Protein AF-A0A135WKJ6-F1 (afdb_monomer_lite)

Structure (mmCIF, N/CA/C/O backbone):
data_AF-A0A135WKJ6-F1
#
_entry.id   AF-A0A135WKJ6-F1
#
loop_
_atom_site.group_PDB
_atom_site.id
_atom_site.type_symbol
_atom_site.label_atom_id
_atom_site.label_alt_id
_atom_site.label_comp_id
_atom_site.label_asym_id
_atom_site.label_entity_id
_atom_site.label_seq_id
_atom_site.pdbx_PDB_ins_code
_atom_site.Cartn_x
_atom_site.Cartn_y
_atom_site.Cartn_z
_atom_site.occupancy
_atom_site.B_iso_or_equiv
_atom_site.auth_seq_id
_atom_site.auth_comp_id
_atom_site.auth_asym_id
_atom_site.auth_atom_id
_atom_site.pdbx_PDB_model_num
ATOM 1 N N . MET A 1 1 ? -29.652 37.067 2.549 1.00 53.75 1 MET A N 1
ATOM 2 C CA . MET A 1 1 ? -29.930 35.642 2.245 1.00 53.75 1 MET A CA 1
ATOM 3 C C . MET A 1 1 ? -28.727 34.892 1.662 1.00 53.75 1 MET A C 1
ATOM 5 O O . MET A 1 1 ? -28.549 33.735 2.009 1.00 53.75 1 MET A O 1
ATOM 9 N N . THR A 1 2 ? -27.855 35.510 0.855 1.00 59.31 2 THR A N 1
ATOM 10 C CA . THR A 1 2 ? -26.678 34.843 0.245 1.00 59.31 2 THR A CA 1
ATOM 11 C C . THR A 1 2 ? -25.569 34.455 1.235 1.00 59.31 2 THR A C 1
ATOM 13 O O . THR A 1 2 ? -24.938 33.414 1.072 1.00 59.31 2 THR A O 1
ATOM 16 N N . TRP A 1 3 ? -25.370 35.234 2.303 1.00 53.41 3 TRP A N 1
ATOM 17 C CA . TRP A 1 3 ? -24.368 34.951 3.346 1.00 53.41 3 TRP A CA 1
ATOM 18 C C . TRP A 1 3 ? -24.634 33.656 4.127 1.00 53.41 3 TRP A C 1
ATOM 20 O O . TRP A 1 3 ? -23.703 32.908 4.406 1.00 53.41 3 TRP A O 1
ATOM 30 N N . LEU A 1 4 ? -25.901 33.362 4.435 1.00 67.25 4 LEU A N 1
ATOM 31 C CA . LEU A 1 4 ? -26.304 32.141 5.145 1.00 67.25 4 LEU A CA 1
ATOM 32 C C . LEU A 1 4 ? -26.036 30.886 4.311 1.00 67.25 4 LEU A C 1
ATOM 34 O O . LEU A 1 4 ? -25.547 29.895 4.842 1.00 67.25 4 LEU A O 1
ATOM 38 N N . VAL A 1 5 ? -26.294 30.953 3.001 1.00 73.25 5 VAL A N 1
ATOM 39 C CA . VAL A 1 5 ? -26.007 29.857 2.065 1.00 73.25 5 VAL A CA 1
ATOM 40 C C . VAL A 1 5 ? -24.497 29.654 1.927 1.00 73.25 5 VAL A C 1
ATOM 42 O O . VAL A 1 5 ? -24.026 28.524 2.013 1.00 73.25 5 VAL A O 1
ATOM 45 N N . GLY A 1 6 ? -23.722 30.737 1.808 1.00 73.62 6 GLY A N 1
ATOM 46 C CA . GLY A 1 6 ? -22.257 30.666 1.797 1.00 73.62 6 GLY A CA 1
ATOM 47 C C . GLY A 1 6 ? -21.677 30.064 3.082 1.00 73.62 6 GLY A C 1
ATOM 48 O O . GLY A 1 6 ? -20.785 29.219 3.020 1.00 73.62 6 GLY A O 1
ATOM 49 N N . TRP A 1 7 ? -22.222 30.433 4.245 1.00 71.69 7 TRP A N 1
ATOM 50 C CA . TRP A 1 7 ? -21.825 29.886 5.545 1.00 71.69 7 TRP A CA 1
ATOM 51 C C . TRP A 1 7 ? -22.195 28.402 5.704 1.00 71.69 7 TRP A C 1
ATOM 53 O O . TRP A 1 7 ? -21.360 27.611 6.137 1.00 71.69 7 TRP A O 1
ATOM 63 N N . LEU A 1 8 ? -23.399 27.997 5.284 1.00 72.75 8 LEU A N 1
ATOM 64 C CA . LEU A 1 8 ? -23.830 26.592 5.265 1.00 72.75 8 LEU A CA 1
ATOM 65 C C . LEU A 1 8 ? -22.949 25.732 4.350 1.00 72.75 8 LEU A C 1
ATOM 67 O O . LEU A 1 8 ? -22.531 24.647 4.749 1.00 72.75 8 LEU A O 1
ATOM 71 N N . LEU A 1 9 ? -22.603 26.233 3.162 1.00 65.12 9 LEU A N 1
ATOM 72 C CA . LEU A 1 9 ? -21.712 25.540 2.227 1.00 65.12 9 LEU A CA 1
ATOM 73 C C . LEU A 1 9 ? -20.280 25.422 2.769 1.00 65.12 9 LEU A C 1
ATOM 75 O O . LEU A 1 9 ? -19.653 24.371 2.626 1.00 65.12 9 LEU A O 1
ATOM 79 N N . MET A 1 10 ? -19.763 26.463 3.430 1.00 60.78 10 MET A N 1
ATOM 80 C CA . MET A 1 10 ? -18.456 26.405 4.095 1.00 60.78 10 MET A CA 1
ATOM 81 C C . MET A 1 10 ? -18.452 25.428 5.273 1.00 60.78 10 MET A C 1
ATOM 83 O O . MET A 1 10 ? -17.500 24.664 5.417 1.00 60.78 10 MET A O 1
ATOM 87 N N . ARG A 1 11 ? -19.519 25.394 6.078 1.00 60.16 11 ARG A N 1
ATOM 88 C CA . ARG A 1 11 ? -19.661 24.461 7.202 1.00 60.16 11 ARG A CA 1
ATOM 89 C C . ARG A 1 11 ? -19.730 23.005 6.735 1.00 60.16 11 ARG A C 1
ATOM 91 O O . ARG A 1 11 ? -18.998 22.179 7.266 1.00 60.16 11 ARG A O 1
ATOM 98 N N . GLN A 1 12 ? -20.515 22.707 5.698 1.00 54.41 12 GLN A N 1
ATOM 99 C CA . GLN A 1 12 ? -20.578 21.361 5.113 1.00 54.41 12 GLN A CA 1
ATOM 100 C C . GLN A 1 12 ? -19.244 20.922 4.491 1.00 54.41 12 GLN A C 1
ATOM 102 O O . GLN A 1 12 ? -18.889 19.745 4.554 1.00 54.41 12 GLN A O 1
ATOM 107 N N . ARG A 1 13 ? -18.479 21.854 3.901 1.00 50.91 13 ARG A N 1
ATOM 108 C CA . ARG A 1 13 ? -17.107 21.570 3.448 1.00 50.91 13 ARG A CA 1
ATOM 109 C C . ARG A 1 13 ? -16.180 21.273 4.624 1.00 50.91 13 ARG A C 1
ATOM 111 O O . ARG A 1 13 ? -15.438 20.304 4.549 1.00 50.91 13 ARG A O 1
ATOM 118 N N . LYS A 1 14 ? -16.258 22.049 5.709 1.00 47.62 14 LYS A N 1
ATOM 119 C CA . LYS A 1 14 ? -15.451 21.836 6.919 1.00 47.62 14 LYS A CA 1
ATOM 120 C C . LYS A 1 14 ? -15.739 20.482 7.573 1.00 47.62 14 LYS A C 1
ATOM 122 O O . LYS A 1 14 ? -14.805 19.754 7.862 1.00 47.62 14 LYS A O 1
ATOM 127 N N . GLU A 1 15 ? -17.009 20.093 7.689 1.00 49.16 15 GLU A N 1
ATOM 128 C CA . GLU A 1 15 ? -17.424 18.794 8.250 1.00 49.16 15 GLU A CA 1
ATOM 129 C C . GLU A 1 15 ? -16.974 17.586 7.406 1.00 49.16 15 GLU A C 1
ATOM 131 O O . GLU A 1 15 ? -16.797 16.498 7.948 1.00 49.16 15 GLU A O 1
ATOM 136 N N . LYS A 1 16 ? -16.760 17.746 6.090 1.00 48.94 16 LYS A N 1
ATOM 137 C CA . LYS A 1 16 ? -16.143 16.702 5.248 1.00 48.94 16 LYS A CA 1
ATOM 138 C C . LYS A 1 16 ? -14.622 16.636 5.406 1.00 48.94 16 LYS A C 1
ATOM 140 O O . LYS A 1 16 ? -14.065 15.551 5.277 1.00 48.94 16 LYS A O 1
ATOM 145 N N . THR A 1 17 ? -13.972 17.764 5.683 1.00 52.12 17 THR A N 1
ATOM 146 C CA . THR A 1 17 ? -12.521 17.843 5.912 1.00 52.12 17 THR A CA 1
ATOM 147 C C . THR A 1 17 ? -12.130 17.426 7.339 1.00 52.12 17 THR A C 1
ATOM 149 O O . THR A 1 17 ? -11.056 16.870 7.519 1.00 52.12 17 THR A O 1
ATOM 152 N N . ASP A 1 18 ? -13.014 17.605 8.327 1.00 57.00 18 ASP A N 1
ATOM 153 C CA . ASP A 1 18 ? -12.799 17.276 9.752 1.00 57.00 18 ASP A CA 1
ATOM 154 C C . ASP A 1 18 ? -13.211 15.838 10.138 1.00 57.00 18 ASP A C 1
ATOM 156 O O . ASP A 1 18 ? -13.353 15.520 11.323 1.00 57.00 18 ASP A O 1
ATOM 160 N N . ARG A 1 19 ? -13.429 14.931 9.172 1.00 70.38 19 ARG A N 1
ATOM 161 C CA . ARG A 1 19 ? -13.748 13.529 9.497 1.00 70.38 19 ARG A CA 1
ATOM 162 C C . ARG A 1 19 ? -12.507 12.810 10.012 1.00 70.38 19 ARG A C 1
ATOM 164 O O . ARG A 1 19 ? -11.789 12.172 9.247 1.00 70.38 19 ARG A O 1
ATOM 171 N N . LYS A 1 20 ? -12.287 12.908 11.323 1.00 82.56 20 LYS A N 1
ATOM 172 C CA . LYS A 1 20 ? -11.220 12.217 12.049 1.00 82.56 20 LYS A CA 1
ATOM 173 C C . LYS A 1 20 ? -11.263 10.725 11.741 1.00 82.56 20 LYS A C 1
ATOM 175 O O . LYS A 1 20 ? -12.280 10.072 12.000 1.00 82.56 20 LYS A O 1
ATOM 180 N N . ILE A 1 21 ? -10.171 10.186 11.209 1.00 87.44 21 ILE A N 1
ATOM 181 C CA . ILE A 1 21 ? -10.056 8.748 10.958 1.00 87.44 21 ILE A CA 1
ATOM 182 C C . ILE A 1 21 ? -9.884 8.040 12.300 1.00 87.44 21 ILE A C 1
ATOM 184 O O . ILE A 1 21 ? -8.947 8.302 13.059 1.00 87.44 21 ILE A O 1
ATOM 188 N N . THR A 1 22 ? -10.829 7.160 12.613 1.00 87.94 22 THR A N 1
ATOM 189 C CA . THR A 1 22 ? -10.874 6.411 13.873 1.00 87.94 22 THR A CA 1
ATOM 190 C C . THR A 1 22 ? -10.393 4.979 13.710 1.00 87.94 22 THR A C 1
ATOM 192 O O . THR A 1 22 ? -9.998 4.365 14.695 1.00 87.94 22 THR A O 1
ATOM 195 N N . GLN A 1 23 ? -10.444 4.433 12.493 1.00 89.81 23 GLN A N 1
ATOM 196 C CA . GLN A 1 23 ? -10.111 3.039 12.225 1.00 89.81 23 GLN A CA 1
ATOM 197 C C . GLN A 1 23 ? -9.550 2.872 10.812 1.00 89.81 23 GLN A C 1
ATOM 199 O O . GLN A 1 23 ? -10.028 3.494 9.868 1.00 89.81 23 GLN A O 1
ATOM 204 N N . ILE A 1 24 ? -8.560 1.990 10.680 1.00 92.94 24 ILE A N 1
ATOM 205 C CA . ILE A 1 24 ? -8.014 1.541 9.400 1.00 92.94 24 ILE A CA 1
ATOM 206 C C . ILE A 1 24 ? -8.187 0.026 9.328 1.00 92.94 24 ILE A C 1
ATOM 208 O O . ILE A 1 24 ? -7.831 -0.685 10.270 1.00 92.94 24 ILE A O 1
ATOM 212 N N . VAL A 1 25 ? -8.740 -0.467 8.224 1.00 94.75 25 VAL A N 1
ATOM 213 C CA . VAL A 1 25 ? -8.947 -1.897 7.972 1.00 94.75 25 VAL A CA 1
ATOM 214 C C . VAL A 1 25 ? -8.202 -2.293 6.710 1.00 94.75 25 VAL A C 1
ATOM 216 O O . VAL A 1 25 ? -8.336 -1.637 5.684 1.00 94.75 25 VAL A O 1
ATOM 219 N N . VAL A 1 26 ? -7.440 -3.381 6.788 1.00 96.12 26 VAL A N 1
ATOM 220 C CA . VAL A 1 26 ? -6.849 -4.048 5.625 1.00 96.12 26 VAL A CA 1
ATOM 221 C C . VAL A 1 26 ? -7.563 -5.380 5.445 1.00 96.12 26 VAL A C 1
ATOM 223 O O . VAL A 1 26 ? -7.600 -6.186 6.375 1.00 96.12 26 VAL A O 1
ATOM 226 N N . ASP A 1 27 ? -8.142 -5.603 4.271 1.00 96.62 27 ASP A N 1
ATOM 227 C CA . ASP A 1 27 ? -8.906 -6.806 3.939 1.00 96.62 27 ASP A CA 1
ATOM 228 C C . ASP A 1 27 ? -8.566 -7.327 2.533 1.00 96.62 27 ASP A C 1
ATOM 230 O O . ASP A 1 27 ? -7.543 -6.971 1.957 1.00 96.62 27 ASP A O 1
ATOM 234 N N . SER A 1 28 ? -9.405 -8.209 1.979 1.00 96.38 28 SER A N 1
ATOM 235 C CA . SER A 1 28 ? -9.189 -8.784 0.643 1.00 96.38 28 SER A CA 1
ATOM 236 C C . SER A 1 28 ? -9.311 -7.786 -0.513 1.00 96.38 28 SER A C 1
ATOM 238 O O . SER A 1 28 ? -8.854 -8.068 -1.616 1.00 96.38 28 SER A O 1
ATOM 240 N N . GLN A 1 29 ? -9.956 -6.641 -0.291 1.00 97.50 29 GLN A N 1
ATOM 241 C CA . GLN A 1 29 ? -10.180 -5.629 -1.318 1.00 97.50 29 GLN A CA 1
ATOM 242 C C . GLN A 1 29 ? -9.089 -4.563 -1.302 1.00 97.50 29 GLN A C 1
ATOM 244 O O . GLN A 1 29 ? -8.768 -4.015 -2.357 1.00 97.50 29 GLN A O 1
ATOM 249 N N . GLY A 1 30 ? -8.518 -4.269 -0.135 1.00 96.69 30 GLY A N 1
ATOM 250 C CA . GLY A 1 30 ? -7.477 -3.260 0.002 1.00 96.69 30 GLY A CA 1
ATOM 251 C C . GLY A 1 30 ? -7.362 -2.711 1.414 1.00 96.69 30 GLY A C 1
ATOM 252 O O . GLY A 1 30 ? -7.579 -3.421 2.395 1.00 96.69 30 GLY A O 1
ATOM 253 N N . ILE A 1 31 ? -7.009 -1.430 1.501 1.00 96.06 31 ILE A N 1
ATOM 254 C CA . ILE A 1 31 ? -6.941 -0.672 2.750 1.00 96.06 31 ILE A CA 1
ATOM 255 C C . ILE A 1 31 ? -8.014 0.413 2.778 1.00 96.06 31 ILE A C 1
ATOM 257 O O . ILE A 1 31 ? -8.238 1.116 1.791 1.00 96.06 31 ILE A O 1
ATOM 261 N N . HIS A 1 32 ? -8.668 0.550 3.925 1.00 95.75 32 HIS A N 1
ATOM 262 C CA . HIS A 1 32 ? -9.866 1.362 4.092 1.00 95.75 32 HIS A CA 1
ATOM 263 C C . HIS A 1 32 ? -9.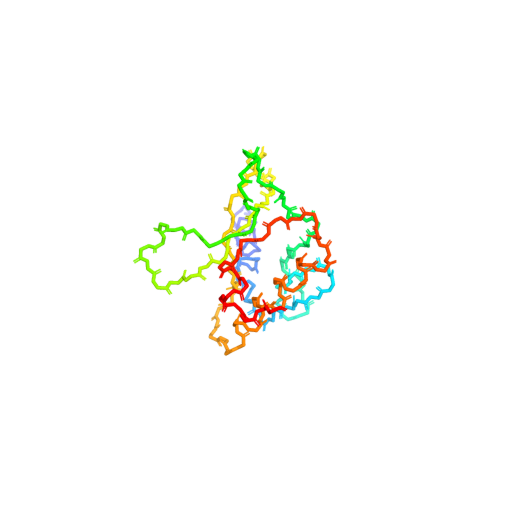770 2.194 5.366 1.00 95.75 32 HIS A C 1
ATOM 265 O O . HIS A 1 32 ? -9.585 1.646 6.454 1.00 95.75 32 HIS A O 1
ATOM 271 N N . ASP A 1 33 ? -9.941 3.504 5.223 1.00 93.12 33 ASP A N 1
ATOM 272 C CA . ASP A 1 33 ? -9.967 4.467 6.319 1.00 93.12 33 ASP A CA 1
ATOM 273 C C . ASP A 1 33 ? -11.428 4.779 6.680 1.00 93.12 33 ASP A C 1
ATOM 275 O O . ASP A 1 33 ? -12.227 5.174 5.821 1.00 93.12 33 ASP A O 1
ATOM 279 N N . TYR A 1 34 ? -11.766 4.648 7.962 1.00 91.31 34 TYR A N 1
ATOM 280 C CA . TYR A 1 34 ? -13.105 4.867 8.503 1.00 91.31 34 TYR A CA 1
ATOM 281 C C . TYR A 1 34 ? -13.129 5.999 9.531 1.00 91.31 34 TYR A C 1
ATOM 283 O O . TYR A 1 34 ? -12.209 6.155 10.338 1.00 91.31 34 TYR A O 1
ATOM 291 N N . SER A 1 35 ? -14.234 6.745 9.546 1.00 90.19 35 SER A N 1
ATOM 292 C CA . SER A 1 35 ? -14.595 7.684 10.610 1.00 90.19 35 SER A CA 1
ATOM 293 C C . SER A 1 35 ? -15.882 7.191 11.268 1.00 90.19 35 SER A C 1
ATOM 295 O O . SER A 1 35 ? -16.969 7.281 10.700 1.00 90.19 35 SER A O 1
ATOM 297 N N . GLY A 1 36 ? -15.756 6.577 12.443 1.00 87.12 36 GLY A N 1
ATOM 298 C CA . GLY A 1 36 ? -16.840 5.796 13.034 1.00 87.12 36 GLY A CA 1
ATOM 299 C C . GLY A 1 36 ? -17.217 4.614 12.135 1.00 87.12 36 GLY A C 1
ATOM 300 O O . GLY A 1 36 ? -16.386 3.752 11.869 1.00 87.12 36 GLY A O 1
ATOM 301 N N . GLN A 1 37 ? -18.469 4.580 11.675 1.00 87.62 37 GLN A N 1
ATOM 302 C CA . GLN A 1 37 ? -18.981 3.556 10.752 1.00 87.62 37 GLN A CA 1
ATOM 303 C C . GLN A 1 37 ? -18.888 3.976 9.277 1.00 87.62 37 GLN A C 1
ATOM 305 O O . GLN A 1 37 ? -19.124 3.158 8.389 1.00 87.62 37 GLN A O 1
ATOM 310 N N . ASP A 1 38 ? -18.530 5.232 9.003 1.00 91.44 38 ASP A N 1
ATOM 311 C CA . ASP A 1 38 ? -18.494 5.764 7.647 1.00 91.44 38 ASP A CA 1
ATOM 312 C C . ASP A 1 38 ? -17.150 5.467 6.981 1.00 91.44 38 ASP A C 1
ATOM 314 O O . ASP A 1 38 ? -16.090 5.844 7.491 1.00 91.44 38 ASP A O 1
ATOM 318 N N . LEU A 1 39 ? -17.194 4.846 5.801 1.00 92.31 39 LEU A N 1
ATOM 319 C CA . LEU A 1 39 ? -16.029 4.708 4.930 1.00 92.31 39 LEU A CA 1
ATOM 320 C C . LEU A 1 39 ? -15.654 6.086 4.363 1.00 92.31 39 LEU A C 1
ATOM 322 O O . LEU A 1 39 ? -16.441 6.709 3.648 1.00 92.31 39 LEU A O 1
ATOM 326 N N . VAL A 1 40 ? -14.447 6.563 4.671 1.00 92.38 40 VAL A N 1
ATOM 327 C CA . VAL A 1 40 ? -13.949 7.876 4.227 1.00 92.38 40 VAL A CA 1
ATOM 328 C C . VAL A 1 40 ? -13.075 7.745 2.989 1.00 92.38 40 VAL A C 1
ATOM 330 O O . VAL A 1 40 ? -13.189 8.542 2.057 1.00 92.38 40 VAL A O 1
ATOM 333 N N . ARG A 1 41 ? -12.189 6.749 2.979 1.00 91.38 41 ARG A N 1
ATOM 334 C CA . ARG A 1 41 ? -11.240 6.512 1.892 1.00 91.38 41 ARG A CA 1
ATOM 335 C C . ARG A 1 41 ? -11.003 5.020 1.743 1.00 91.38 41 ARG A C 1
ATOM 337 O O . ARG A 1 41 ? -10.929 4.300 2.728 1.00 91.38 41 ARG A O 1
ATOM 344 N N . SER A 1 42 ? -10.844 4.577 0.507 1.00 94.31 42 SER A N 1
ATOM 345 C CA . SER A 1 42 ? -10.439 3.217 0.178 1.00 94.31 42 SER A CA 1
ATOM 346 C C . SER A 1 42 ? -9.335 3.292 -0.867 1.00 94.31 42 SER A C 1
ATOM 348 O O . SER A 1 42 ? -9.392 4.140 -1.755 1.00 94.31 42 SER A O 1
ATOM 350 N N . LEU A 1 43 ? -8.318 2.452 -0.715 1.00 95.38 43 LEU A N 1
ATOM 351 C CA . LEU A 1 43 ? -7.352 2.137 -1.755 1.00 95.38 43 LEU A CA 1
ATOM 352 C C . LEU A 1 43 ? -7.435 0.635 -1.995 1.00 95.38 43 LEU A C 1
ATOM 354 O O . LEU A 1 43 ? -7.008 -0.163 -1.156 1.00 95.38 43 LEU A O 1
ATOM 358 N N . LYS A 1 44 ? -7.988 0.263 -3.143 1.00 96.94 44 LYS A N 1
ATOM 359 C CA . LYS A 1 44 ? -8.159 -1.126 -3.548 1.00 96.94 44 LYS A CA 1
ATOM 360 C C . LYS A 1 44 ? -6.898 -1.655 -4.209 1.00 96.94 44 LYS A C 1
ATOM 362 O O . LYS A 1 44 ? -6.204 -0.939 -4.928 1.00 96.94 44 LYS A O 1
ATOM 367 N N . TYR A 1 45 ? -6.651 -2.953 -4.072 1.00 97.81 45 TYR A N 1
ATOM 368 C CA . TYR A 1 45 ? -5.550 -3.606 -4.786 1.00 97.81 45 TYR A CA 1
ATOM 369 C C . TYR A 1 45 ? -5.692 -3.503 -6.309 1.00 97.81 45 TYR A C 1
ATOM 371 O O . TYR A 1 45 ? -4.692 -3.427 -7.019 1.00 97.81 45 TYR A O 1
ATOM 379 N N . SER A 1 46 ? -6.923 -3.447 -6.824 1.00 96.69 46 SER A N 1
ATOM 380 C CA . SER A 1 46 ? -7.201 -3.258 -8.253 1.00 96.69 46 SER A CA 1
ATOM 381 C C . SER A 1 46 ? -6.791 -1.882 -8.789 1.00 96.69 46 SER A C 1
ATOM 383 O O . SER A 1 46 ? -6.651 -1.732 -9.994 1.00 96.69 46 SER A O 1
ATOM 385 N N . GLU A 1 47 ? -6.620 -0.881 -7.920 1.00 96.38 47 GLU A N 1
ATOM 386 C CA . GLU A 1 47 ? -6.237 0.487 -8.307 1.00 96.38 47 GLU A CA 1
ATOM 387 C C . GLU A 1 47 ? -4.717 0.672 -8.391 1.00 96.38 47 GLU A C 1
ATOM 389 O O . GLU A 1 47 ? -4.240 1.700 -8.872 1.00 96.38 47 GLU A O 1
ATOM 394 N N . LEU A 1 48 ? -3.949 -0.315 -7.920 1.00 97.00 48 LEU A N 1
ATOM 395 C CA . LEU A 1 48 ? -2.498 -0.314 -8.050 1.00 97.00 48 LEU A CA 1
ATOM 396 C C . LEU A 1 48 ? -2.108 -0.527 -9.513 1.00 97.00 48 LEU A C 1
ATOM 398 O O . LEU A 1 48 ? -2.714 -1.328 -10.224 1.00 97.00 48 LEU A O 1
ATOM 402 N N . LEU A 1 49 ? -1.077 0.159 -9.974 1.00 96.31 49 LEU A N 1
ATOM 403 C CA . LEU A 1 49 ? -0.611 0.054 -11.351 1.00 96.31 49 LEU A CA 1
ATOM 404 C C . LEU A 1 49 ? 0.821 -0.460 -11.400 1.00 96.31 49 LEU A C 1
ATOM 406 O O . LEU A 1 49 ? 1.597 -0.268 -10.462 1.00 96.31 49 LEU A O 1
ATOM 410 N N . SER A 1 50 ? 1.153 -1.107 -12.514 1.00 94.94 50 SER A N 1
ATOM 411 C CA . SER A 1 50 ? 2.546 -1.325 -12.883 1.00 94.94 50 SER A CA 1
ATOM 412 C C . SER A 1 50 ? 3.212 0.009 -13.207 1.00 94.94 50 SER A C 1
ATOM 414 O O . SER A 1 50 ? 2.541 0.976 -13.581 1.00 94.94 50 SER A O 1
ATOM 416 N N . ASP A 1 51 ? 4.531 0.047 -13.080 1.00 91.94 51 ASP A N 1
ATOM 417 C CA . ASP A 1 51 ? 5.335 1.204 -13.436 1.00 91.94 51 ASP A CA 1
ATOM 418 C C . ASP A 1 51 ? 5.097 1.586 -14.914 1.00 91.94 51 ASP A C 1
ATOM 420 O O . ASP A 1 51 ? 5.335 0.761 -15.808 1.00 91.94 51 ASP A O 1
ATOM 424 N N . PRO A 1 52 ? 4.634 2.820 -15.203 1.00 86.00 52 PRO A N 1
ATOM 425 C CA . PRO A 1 52 ? 4.374 3.268 -16.570 1.00 86.00 52 PRO A CA 1
ATOM 426 C C . PRO A 1 52 ? 5.635 3.321 -17.442 1.00 86.00 52 PRO A C 1
ATOM 428 O O . PRO A 1 52 ? 5.531 3.219 -18.663 1.00 86.00 52 PRO A O 1
ATOM 431 N N . GLU A 1 53 ? 6.819 3.452 -16.842 1.00 87.25 53 GLU A N 1
ATOM 432 C CA . GLU A 1 53 ? 8.101 3.477 -17.555 1.00 87.25 53 GLU A CA 1
ATOM 433 C C . GLU A 1 53 ? 8.727 2.079 -17.682 1.00 87.25 53 GLU A C 1
ATOM 435 O O . GLU A 1 53 ? 9.860 1.936 -18.146 1.00 87.25 53 GLU A O 1
ATOM 440 N N . ASN A 1 54 ? 7.983 1.028 -17.306 1.00 79.75 54 ASN A N 1
ATOM 441 C CA . ASN A 1 54 ? 8.446 -0.359 -17.283 1.00 79.75 54 ASN A CA 1
ATOM 442 C C . ASN A 1 54 ? 9.743 -0.523 -16.472 1.00 79.75 54 ASN A C 1
ATOM 444 O O . ASN A 1 54 ? 10.675 -1.235 -16.869 1.00 79.75 54 ASN A O 1
ATOM 448 N N . GLY A 1 55 ? 9.815 0.159 -15.329 1.00 83.94 55 GLY A N 1
ATOM 449 C CA . GLY A 1 55 ? 10.915 0.014 -14.399 1.00 83.94 55 GLY A CA 1
ATOM 450 C C . GLY A 1 55 ? 10.991 -1.385 -13.794 1.00 83.94 55 GLY A C 1
ATOM 451 O O . GLY A 1 55 ? 10.190 -2.295 -14.035 1.00 83.94 55 GLY A O 1
ATOM 452 N N . LYS A 1 56 ? 12.044 -1.590 -13.003 1.00 91.06 56 LYS A N 1
ATOM 453 C CA . LYS A 1 56 ? 12.371 -2.917 -12.472 1.00 91.06 56 LYS A CA 1
ATOM 454 C C . LYS A 1 56 ? 11.317 -3.433 -11.484 1.00 91.06 56 LYS A C 1
ATOM 456 O O . LYS A 1 56 ? 11.108 -4.645 -11.416 1.00 91.06 56 LYS A O 1
ATOM 461 N N . TYR A 1 57 ? 10.702 -2.535 -10.717 1.00 95.00 57 TYR A N 1
ATOM 462 C CA . TYR A 1 57 ? 9.763 -2.857 -9.647 1.00 95.00 57 TYR A CA 1
ATOM 463 C C . TYR A 1 57 ? 8.607 -1.860 -9.638 1.00 95.00 57 TYR A C 1
ATOM 465 O O . TYR A 1 57 ? 8.832 -0.661 -9.757 1.00 95.00 57 TYR A O 1
ATOM 473 N N . ASP A 1 58 ? 7.401 -2.364 -9.413 1.00 96.00 58 ASP A N 1
ATOM 474 C CA . ASP A 1 58 ? 6.173 -1.575 -9.299 1.00 96.00 58 ASP A CA 1
ATOM 475 C C . ASP A 1 58 ? 5.948 -1.097 -7.855 1.00 96.00 58 ASP A C 1
ATOM 477 O O . ASP A 1 58 ? 5.356 -0.046 -7.615 1.00 96.00 58 ASP A O 1
ATOM 481 N N . ILE A 1 59 ? 6.444 -1.874 -6.883 1.00 95.62 59 ILE A N 1
ATOM 482 C CA . ILE A 1 59 ? 6.361 -1.590 -5.447 1.00 95.62 59 ILE A CA 1
ATOM 483 C C . ILE A 1 59 ? 7.775 -1.578 -4.871 1.00 95.62 59 ILE A C 1
ATOM 485 O O . ILE A 1 59 ? 8.474 -2.595 -4.910 1.00 95.62 59 ILE A O 1
ATOM 489 N N . PHE A 1 60 ? 8.222 -0.447 -4.331 1.00 94.31 60 PHE A N 1
ATOM 490 C CA . PHE A 1 60 ? 9.606 -0.291 -3.876 1.00 94.31 60 PHE A CA 1
ATOM 491 C C . PHE A 1 60 ? 9.752 0.757 -2.773 1.00 94.31 60 PHE A C 1
ATOM 493 O O . PHE A 1 60 ? 8.841 1.532 -2.505 1.00 94.31 60 PHE A O 1
ATOM 500 N N . ILE A 1 61 ? 10.921 0.782 -2.134 1.00 91.31 61 ILE A N 1
ATOM 501 C CA . ILE A 1 61 ? 11.318 1.850 -1.212 1.00 91.31 61 ILE A CA 1
ATOM 502 C C . ILE A 1 61 ? 12.260 2.787 -1.987 1.00 91.31 61 ILE A C 1
ATOM 504 O O . ILE A 1 61 ? 13.287 2.307 -2.484 1.00 91.31 61 ILE A O 1
ATOM 508 N N . PRO A 1 62 ? 11.921 4.078 -2.166 1.00 85.94 62 PRO A N 1
ATOM 509 C CA . PRO A 1 62 ? 12.781 5.031 -2.866 1.00 85.94 62 PRO A CA 1
ATOM 510 C C . PRO A 1 62 ? 14.154 5.159 -2.192 1.00 85.94 62 PRO A C 1
ATOM 512 O O . PRO A 1 62 ? 14.253 5.169 -0.967 1.00 85.94 62 PRO A O 1
ATOM 515 N N . ARG A 1 63 ? 15.222 5.234 -2.996 1.00 72.94 63 ARG A N 1
ATOM 516 C CA . ARG A 1 63 ? 16.617 5.295 -2.508 1.00 72.94 63 ARG A CA 1
ATOM 517 C C . ARG A 1 63 ? 17.034 6.676 -2.001 1.00 72.94 63 ARG A C 1
ATOM 519 O O . ARG A 1 63 ? 18.052 6.789 -1.332 1.00 72.94 63 ARG A O 1
ATOM 526 N N . ASP A 1 64 ? 16.296 7.705 -2.385 1.00 64.94 64 ASP A N 1
ATOM 527 C CA . ASP A 1 64 ? 16.582 9.125 -2.190 1.00 64.94 64 ASP A CA 1
ATOM 528 C C . ASP A 1 64 ? 15.924 9.709 -0.932 1.00 64.94 64 ASP A C 1
ATOM 530 O O . ASP A 1 64 ? 16.030 10.909 -0.686 1.00 64.94 64 ASP A O 1
ATOM 534 N N . GLN A 1 65 ? 15.284 8.876 -0.103 1.00 60.31 65 GLN A N 1
ATOM 535 C CA . GLN A 1 65 ? 14.776 9.324 1.190 1.00 60.31 65 GLN A CA 1
ATOM 536 C C . GLN A 1 65 ? 15.957 9.559 2.135 1.00 60.31 65 GLN A C 1
ATOM 538 O O . GLN A 1 65 ? 16.558 8.634 2.674 1.00 60.31 65 GLN A O 1
ATOM 543 N N . THR A 1 66 ? 16.303 10.835 2.297 1.00 50.25 66 THR A N 1
ATOM 544 C CA . THR A 1 66 ? 17.345 11.337 3.203 1.00 50.25 66 THR A CA 1
ATOM 545 C C . THR A 1 66 ? 16.962 11.248 4.677 1.00 50.25 66 THR A C 1
ATOM 547 O O . THR A 1 66 ? 17.772 11.597 5.532 1.00 50.25 66 THR A O 1
ATOM 550 N N . ASP A 1 67 ? 15.742 10.806 4.978 1.00 47.44 67 ASP A N 1
ATOM 551 C CA . ASP A 1 67 ? 15.217 10.718 6.329 1.00 47.44 67 ASP A CA 1
ATOM 552 C C . ASP A 1 67 ? 14.754 9.293 6.637 1.00 47.44 67 ASP A C 1
ATOM 554 O O . ASP A 1 67 ? 14.341 8.542 5.756 1.00 47.44 67 ASP A O 1
ATOM 558 N N . THR A 1 68 ? 14.867 8.934 7.908 1.00 51.94 68 THR A N 1
ATOM 559 C CA . THR A 1 68 ? 14.724 7.598 8.522 1.00 51.94 68 THR A CA 1
ATOM 560 C C . THR A 1 68 ? 13.411 6.833 8.275 1.00 51.94 68 THR A C 1
ATOM 562 O O . THR A 1 68 ? 13.226 5.750 8.833 1.00 51.94 68 THR A O 1
ATOM 565 N N . ASP A 1 69 ? 12.516 7.334 7.429 1.00 60.34 69 ASP A N 1
ATOM 566 C CA . ASP A 1 69 ? 11.194 6.762 7.198 1.00 60.34 69 ASP A CA 1
ATOM 567 C C . ASP A 1 69 ? 11.166 5.964 5.885 1.00 60.34 69 ASP A C 1
ATOM 569 O O . ASP A 1 69 ? 10.759 6.451 4.829 1.00 60.34 69 ASP A O 1
ATOM 573 N N . TYR A 1 70 ? 11.634 4.710 5.940 1.00 73.00 70 TYR A N 1
ATOM 574 C CA . TYR A 1 70 ? 11.583 3.757 4.824 1.00 73.00 70 TYR A CA 1
ATOM 575 C C . TYR A 1 70 ? 10.128 3.483 4.411 1.00 73.00 70 TYR A C 1
ATOM 577 O O . TYR A 1 70 ? 9.502 2.506 4.827 1.00 73.00 70 TYR A O 1
ATOM 585 N N . THR A 1 71 ? 9.576 4.363 3.581 1.00 85.12 71 THR A N 1
ATOM 586 C CA . THR A 1 71 ? 8.179 4.295 3.161 1.00 85.12 71 THR A CA 1
ATOM 587 C C . THR A 1 71 ? 8.072 3.589 1.819 1.00 85.12 71 THR A C 1
ATOM 589 O O . THR A 1 71 ? 8.723 3.973 0.847 1.00 85.12 71 THR A O 1
ATOM 592 N N . VAL A 1 72 ? 7.233 2.554 1.758 1.00 92.19 72 VAL A N 1
ATOM 593 C CA . VAL A 1 72 ? 6.925 1.869 0.501 1.00 92.19 72 VAL A CA 1
ATOM 594 C C . VAL A 1 72 ? 6.106 2.774 -0.404 1.00 92.19 72 VAL A C 1
ATOM 596 O O . VAL A 1 72 ? 5.116 3.364 0.026 1.00 92.19 72 VAL A O 1
ATOM 599 N N . CYS A 1 73 ? 6.495 2.825 -1.669 1.00 94.00 73 CYS A N 1
ATOM 600 C CA . CYS A 1 73 ? 5.811 3.545 -2.724 1.00 94.00 73 CYS A CA 1
ATOM 601 C C . CYS A 1 73 ? 5.237 2.585 -3.767 1.00 94.00 73 CYS A C 1
ATOM 603 O O . CYS A 1 73 ? 5.749 1.483 -3.976 1.00 94.00 73 CYS A O 1
ATOM 605 N N . PHE A 1 74 ? 4.161 3.028 -4.408 1.00 95.50 74 PHE A N 1
ATOM 606 C CA . PHE A 1 74 ? 3.428 2.293 -5.433 1.00 95.50 74 PHE A CA 1
ATOM 607 C C . PHE A 1 74 ? 2.732 3.261 -6.392 1.00 95.50 74 PHE A C 1
ATOM 609 O O . PHE A 1 74 ? 2.499 4.422 -6.050 1.00 95.50 74 PHE A O 1
ATOM 616 N N . TYR A 1 75 ? 2.378 2.793 -7.585 1.00 96.06 75 TYR A N 1
ATOM 617 C CA . TYR A 1 75 ? 1.720 3.619 -8.594 1.00 96.06 75 TYR A CA 1
ATOM 618 C C . TYR A 1 75 ? 0.198 3.510 -8.514 1.00 96.06 75 TYR A C 1
ATOM 620 O O . TYR A 1 75 ? -0.350 2.424 -8.326 1.00 96.06 75 TYR A O 1
ATOM 628 N N . VAL A 1 76 ? -0.484 4.643 -8.675 1.00 95.75 76 VAL A N 1
ATOM 629 C CA . VAL A 1 76 ? -1.948 4.735 -8.787 1.00 95.75 76 VAL A CA 1
ATOM 630 C C . VAL A 1 76 ? -2.321 5.742 -9.864 1.00 95.75 76 VAL A C 1
ATOM 632 O O . VAL A 1 76 ? -1.562 6.676 -10.137 1.00 95.75 76 VAL A O 1
ATOM 635 N N . PHE A 1 77 ? -3.502 5.584 -10.452 1.00 94.31 77 PHE A N 1
ATOM 636 C CA . PHE A 1 77 ? -4.058 6.609 -11.326 1.00 94.31 77 PHE A CA 1
ATOM 637 C C . PHE A 1 77 ? -4.565 7.800 -10.504 1.00 94.31 77 PHE A C 1
ATOM 639 O O . PHE A 1 77 ? -5.190 7.629 -9.456 1.00 94.31 77 PHE A O 1
ATOM 646 N N . ASP A 1 78 ? -4.269 9.012 -10.958 1.00 92.00 78 ASP A N 1
ATOM 647 C CA . ASP A 1 78 ? -4.825 10.246 -10.426 1.00 92.00 78 ASP A CA 1
ATOM 648 C C . ASP A 1 78 ? -5.866 10.802 -11.395 1.00 92.00 78 ASP A C 1
ATOM 650 O O . ASP A 1 78 ? -5.524 11.443 -12.389 1.00 92.00 78 ASP A O 1
ATOM 654 N N . ASP A 1 79 ? -7.144 10.591 -11.080 1.00 89.25 79 ASP A N 1
ATOM 655 C CA . ASP A 1 79 ? -8.256 11.096 -11.888 1.00 89.25 79 ASP A CA 1
ATOM 656 C C . ASP A 1 79 ? -8.260 12.627 -12.010 1.00 89.25 79 ASP A C 1
ATOM 658 O O . ASP A 1 79 ? -8.731 13.163 -13.012 1.00 89.25 79 ASP A O 1
ATOM 662 N N . ALA A 1 80 ? -7.732 13.355 -11.017 1.00 89.12 80 ALA A N 1
ATOM 663 C CA . ALA A 1 80 ? -7.759 14.818 -11.029 1.00 89.12 80 ALA A CA 1
ATOM 664 C C . ALA A 1 80 ? -6.815 15.406 -12.085 1.00 89.12 80 ALA A C 1
ATOM 666 O O . ALA A 1 80 ? -7.109 16.452 -12.665 1.00 89.12 80 ALA A O 1
ATOM 667 N N . PHE A 1 81 ? -5.691 14.732 -12.333 1.00 90.88 81 PHE A N 1
ATOM 668 C CA . PHE A 1 81 ? -4.682 15.155 -13.305 1.00 90.88 81 PHE A CA 1
ATOM 669 C C . PHE A 1 81 ? -4.636 14.262 -14.548 1.00 90.88 81 PHE A C 1
ATOM 671 O O . PHE A 1 81 ? -3.909 14.579 -15.486 1.00 90.88 81 PHE A O 1
ATOM 678 N N . ASN A 1 82 ? -5.436 13.191 -14.579 1.00 92.00 82 ASN A N 1
ATOM 679 C CA . ASN A 1 82 ? -5.473 12.189 -15.640 1.00 92.00 82 ASN A CA 1
ATOM 680 C C . ASN A 1 82 ? -4.081 11.585 -15.920 1.00 92.00 82 ASN A C 1
ATOM 682 O O . ASN A 1 82 ? -3.673 11.419 -17.071 1.00 92.00 82 ASN A O 1
ATOM 686 N N . THR A 1 83 ? -3.327 11.304 -14.855 1.00 94.25 83 THR A N 1
ATOM 687 C CA . THR A 1 83 ? -1.945 10.806 -14.922 1.00 94.25 83 THR A CA 1
ATOM 688 C C . THR A 1 83 ? -1.688 9.720 -13.886 1.00 94.25 83 THR A C 1
ATOM 690 O O . THR A 1 83 ? -2.340 9.653 -12.848 1.00 94.25 83 THR A O 1
ATOM 693 N N . VAL A 1 84 ? -0.711 8.852 -14.154 1.00 93.75 84 VAL A N 1
ATOM 694 C CA . VAL A 1 84 ? -0.209 7.902 -13.153 1.00 93.75 84 VAL A CA 1
ATOM 695 C C . VAL A 1 84 ? 0.756 8.633 -12.226 1.00 93.75 84 VAL A C 1
ATOM 697 O O . VAL A 1 84 ? 1.648 9.340 -12.691 1.00 93.75 84 VAL A O 1
ATOM 700 N N . LYS A 1 85 ? 0.596 8.446 -10.915 1.00 92.88 85 LYS A N 1
ATOM 701 C CA . LYS A 1 85 ? 1.475 9.029 -9.899 1.00 92.88 85 LYS A CA 1
ATOM 702 C C . LYS A 1 85 ? 2.075 7.968 -8.993 1.00 92.88 85 LYS A C 1
ATOM 704 O O . LYS A 1 85 ? 1.417 6.988 -8.643 1.00 92.88 85 LYS A O 1
ATOM 709 N N . LEU A 1 86 ? 3.303 8.225 -8.551 1.00 92.00 86 LEU A N 1
ATOM 710 C CA . LEU A 1 86 ? 3.919 7.497 -7.452 1.00 92.00 86 LEU A CA 1
ATOM 711 C C . LEU A 1 86 ? 3.327 7.999 -6.130 1.00 92.00 86 LEU A C 1
ATOM 713 O O . LEU A 1 86 ? 3.308 9.201 -5.857 1.00 92.00 86 LEU A O 1
ATOM 717 N N . LYS A 1 87 ? 2.835 7.081 -5.304 1.00 91.75 87 LYS A N 1
ATOM 718 C CA . LYS A 1 87 ? 2.228 7.369 -4.009 1.00 91.75 87 LYS A CA 1
ATOM 719 C C . LYS A 1 87 ? 2.967 6.616 -2.912 1.00 91.75 87 LYS A C 1
ATOM 721 O O . LYS A 1 87 ? 3.130 5.403 -2.986 1.00 91.75 87 LYS A O 1
ATOM 726 N N . ALA A 1 88 ? 3.374 7.347 -1.880 1.00 91.12 88 ALA A N 1
ATOM 727 C CA . ALA A 1 88 ? 3.902 6.776 -0.651 1.00 91.12 88 ALA A CA 1
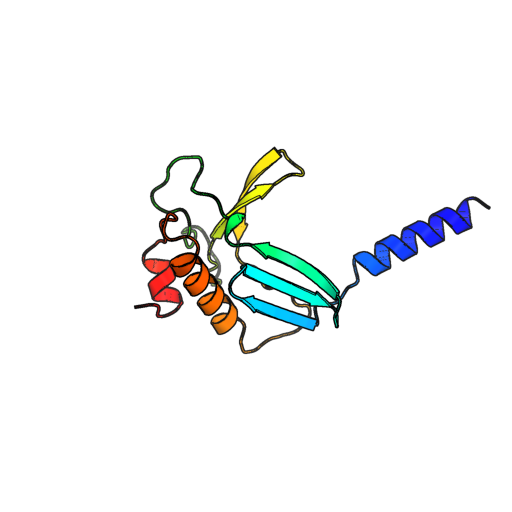ATOM 728 C C . ALA A 1 88 ? 2.768 6.170 0.192 1.00 91.12 88 ALA A C 1
ATOM 730 O O . ALA A 1 88 ? 1.669 6.729 0.275 1.00 91.12 88 ALA A O 1
ATOM 731 N N . PHE A 1 89 ? 3.027 5.033 0.834 1.00 90.81 89 PHE A N 1
ATOM 732 C CA . PHE A 1 89 ? 2.091 4.426 1.767 1.00 90.81 89 PHE A CA 1
ATOM 733 C C . PHE A 1 89 ? 1.975 5.286 3.031 1.00 90.81 89 PHE A C 1
ATOM 735 O O . PHE A 1 89 ? 2.890 5.329 3.854 1.00 90.81 89 PHE A O 1
ATOM 742 N N . THR A 1 90 ? 0.820 5.918 3.231 1.00 87.25 90 THR A N 1
ATOM 743 C CA . THR A 1 90 ? 0.539 6.743 4.411 1.00 87.25 90 THR A CA 1
ATOM 744 C C . THR A 1 90 ? -0.675 6.223 5.170 1.00 87.25 90 THR A C 1
ATOM 746 O O . THR A 1 90 ? -1.721 5.940 4.584 1.00 87.25 90 THR A O 1
ATOM 749 N N . LEU A 1 91 ? -0.550 6.132 6.495 1.00 86.69 91 LEU A N 1
ATOM 750 C CA . LEU A 1 91 ? -1.679 5.884 7.390 1.00 86.69 91 LEU A CA 1
ATOM 751 C C . LEU A 1 91 ? -2.280 7.241 7.751 1.00 86.69 91 LEU A C 1
ATOM 753 O O . LEU A 1 91 ? -1.630 8.050 8.409 1.00 86.69 91 LEU A O 1
ATOM 757 N N . ASN A 1 92 ? -3.493 7.513 7.273 1.00 81.62 92 ASN A N 1
ATOM 758 C CA . ASN A 1 92 ? -4.135 8.820 7.422 1.00 81.62 92 ASN A CA 1
ATOM 759 C C . ASN A 1 92 ? -4.858 8.890 8.769 1.00 81.62 92 ASN A C 1
ATOM 761 O O . ASN A 1 92 ? -6.080 8.880 8.806 1.00 81.62 92 ASN A O 1
ATOM 765 N N . ILE A 1 93 ? -4.119 8.873 9.877 1.00 79.12 93 ILE A N 1
ATOM 766 C CA . ILE A 1 93 ? -4.691 8.783 11.223 1.00 79.12 93 ILE A CA 1
ATOM 767 C C . ILE A 1 93 ? -4.211 9.931 12.105 1.00 79.12 93 ILE A C 1
ATOM 769 O O . ILE A 1 93 ? -3.018 10.194 12.215 1.00 79.12 93 ILE A O 1
ATOM 773 N N . ASP A 1 94 ? -5.154 10.602 12.768 1.00 74.12 94 ASP A N 1
ATOM 774 C CA . ASP A 1 94 ? -4.874 11.808 13.564 1.00 74.12 94 ASP A CA 1
ATOM 775 C C . ASP A 1 94 ? -4.384 11.491 14.990 1.00 74.12 94 ASP A C 1
ATOM 777 O O . ASP A 1 94 ? -4.439 12.330 15.890 1.00 74.12 94 ASP A O 1
ATOM 781 N N . HIS A 1 95 ? -3.984 10.246 15.243 1.00 74.19 95 HIS A N 1
ATOM 782 C CA . HIS A 1 95 ? -3.487 9.790 16.535 1.00 74.19 95 HIS A CA 1
ATOM 783 C C . HIS A 1 95 ? -2.432 8.699 16.362 1.00 74.19 95 HIS A C 1
ATOM 785 O O . HIS A 1 95 ? -2.386 8.004 15.349 1.00 74.19 95 HIS A O 1
ATOM 791 N N . VAL A 1 96 ? -1.578 8.545 17.373 1.00 76.81 96 VAL A N 1
ATOM 792 C CA . VAL A 1 96 ? -0.533 7.521 17.370 1.00 76.81 96 VAL A CA 1
ATOM 793 C C . VAL A 1 96 ? -1.173 6.139 17.453 1.00 76.81 96 VAL A C 1
ATOM 795 O O . VAL A 1 96 ? -1.975 5.870 18.347 1.00 76.81 96 VAL A O 1
ATOM 798 N N . ILE A 1 97 ? -0.770 5.255 16.545 1.00 82.62 97 ILE A N 1
ATOM 799 C CA . ILE A 1 97 ? -1.132 3.840 16.563 1.00 82.62 97 ILE A CA 1
ATOM 800 C C . ILE A 1 97 ? 0.117 2.984 16.740 1.00 82.62 97 ILE A C 1
ATOM 802 O O . ILE A 1 97 ? 1.171 3.266 16.174 1.00 82.62 97 ILE A O 1
ATOM 806 N N . THR A 1 98 ? 0.000 1.913 17.515 1.00 85.31 98 THR A N 1
ATOM 807 C CA . THR A 1 98 ? 1.122 1.008 17.804 1.00 85.31 98 THR A CA 1
ATOM 808 C C . THR A 1 98 ? 1.262 -0.106 16.767 1.00 85.31 98 THR A C 1
ATOM 810 O O . THR A 1 98 ? 2.341 -0.662 16.594 1.00 85.31 98 THR A O 1
ATOM 813 N N . ASN A 1 99 ? 0.193 -0.409 16.029 1.00 89.56 99 ASN A N 1
ATOM 814 C CA . ASN A 1 99 ? 0.127 -1.490 15.043 1.00 89.56 99 ASN A CA 1
ATOM 815 C C . ASN A 1 99 ? 0.342 -1.020 13.592 1.00 89.56 99 ASN A C 1
ATOM 817 O O . ASN A 1 99 ? 0.068 -1.768 12.653 1.00 89.56 99 ASN A O 1
ATOM 821 N N . GLY A 1 100 ? 0.838 0.204 13.378 1.00 89.94 100 GLY A N 1
ATOM 822 C CA . GLY A 1 100 ? 1.005 0.764 12.033 1.00 89.94 100 GLY A CA 1
ATOM 823 C C . GLY A 1 100 ? 1.943 -0.050 11.132 1.00 89.94 100 GLY A C 1
ATOM 824 O O . GLY A 1 100 ? 1.752 -0.083 9.916 1.00 89.94 100 GLY A O 1
ATOM 825 N N . ASN A 1 101 ? 2.946 -0.726 11.700 1.00 90.12 101 ASN A N 1
ATOM 826 C CA . ASN A 1 101 ? 3.816 -1.619 10.931 1.00 90.12 101 ASN A CA 1
ATOM 827 C C . ASN A 1 101 ? 3.090 -2.902 10.497 1.00 90.12 101 ASN A C 1
ATOM 829 O O . ASN A 1 101 ? 3.231 -3.333 9.357 1.00 90.12 101 ASN A O 1
ATOM 833 N N . GLU A 1 102 ? 2.254 -3.470 11.371 1.00 93.06 102 GLU A N 1
ATOM 834 C CA . GLU A 1 102 ? 1.447 -4.648 11.038 1.00 93.06 102 GLU A CA 1
ATOM 835 C C . GLU A 1 102 ? 0.419 -4.329 9.949 1.00 93.06 102 GLU A C 1
ATOM 837 O O . GLU A 1 102 ? 0.265 -5.110 9.015 1.00 93.06 102 GLU A O 1
ATOM 842 N N . LEU A 1 103 ? -0.216 -3.152 9.987 1.00 93.94 103 LEU A N 1
ATOM 843 C CA . LEU A 1 103 ? -1.112 -2.708 8.910 1.00 93.94 103 LEU A CA 1
ATOM 844 C C . LEU A 1 103 ? -0.392 -2.635 7.558 1.00 93.94 103 LEU A C 1
ATOM 846 O O . LEU A 1 103 ? -0.883 -3.177 6.569 1.00 93.94 103 LEU A O 1
ATOM 850 N N . ARG A 1 104 ? 0.797 -2.020 7.521 1.00 93.50 104 ARG A N 1
ATOM 851 C CA . ARG A 1 104 ? 1.631 -1.964 6.310 1.00 93.50 104 ARG A CA 1
ATOM 852 C C . ARG A 1 104 ? 1.988 -3.363 5.817 1.00 93.50 104 ARG A C 1
ATOM 854 O O . ARG A 1 104 ? 1.763 -3.683 4.654 1.00 93.50 104 ARG A O 1
ATOM 861 N N . LYS A 1 105 ? 2.461 -4.227 6.714 1.00 94.75 105 LYS A N 1
ATOM 862 C CA . LYS A 1 105 ? 2.798 -5.621 6.412 1.00 94.75 105 LYS A CA 1
ATOM 863 C C . LYS A 1 105 ? 1.611 -6.395 5.839 1.00 94.75 105 LYS A C 1
ATOM 865 O O . LYS A 1 105 ? 1.768 -7.103 4.845 1.00 94.75 105 LYS A O 1
ATOM 870 N N . HIS A 1 106 ? 0.429 -6.264 6.438 1.00 96.06 106 HIS A N 1
ATOM 871 C CA . HIS A 1 106 ? -0.793 -6.891 5.940 1.00 96.06 106 HIS A CA 1
ATOM 872 C C . HIS A 1 106 ? -1.186 -6.359 4.566 1.00 96.06 106 HIS A C 1
ATOM 874 O O . HIS A 1 106 ? -1.566 -7.148 3.703 1.00 96.06 106 HIS A O 1
ATOM 880 N N . PHE A 1 107 ? -1.026 -5.056 4.330 1.00 96.06 107 PHE A N 1
ATOM 881 C CA . PHE A 1 107 ? -1.286 -4.484 3.019 1.00 96.06 107 PHE A CA 1
ATOM 882 C C . PHE A 1 107 ? -0.366 -5.088 1.954 1.00 96.06 107 PHE A C 1
ATOM 884 O O . PHE A 1 107 ? -0.875 -5.575 0.949 1.00 96.06 107 PHE A O 1
ATOM 891 N N . ILE A 1 108 ? 0.949 -5.156 2.205 1.00 96.75 108 ILE A N 1
ATOM 892 C CA . ILE A 1 108 ? 1.915 -5.775 1.280 1.00 96.75 108 ILE A CA 1
ATOM 893 C C . ILE A 1 108 ? 1.605 -7.258 1.040 1.00 96.75 108 ILE A C 1
ATOM 895 O O . ILE A 1 108 ? 1.644 -7.71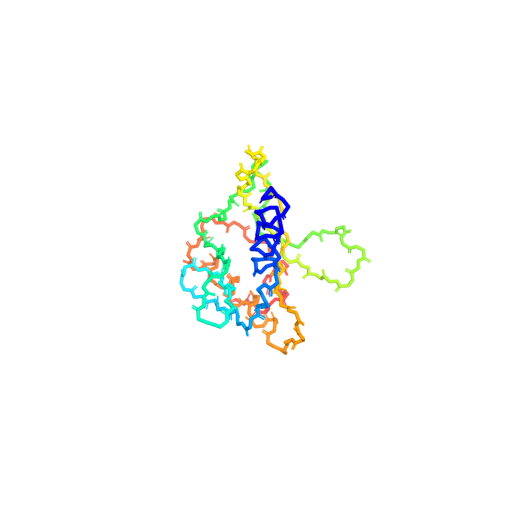1 -0.102 1.00 96.75 108 ILE A O 1
ATOM 899 N N . LYS A 1 109 ? 1.229 -8.017 2.080 1.00 96.62 109 LYS A N 1
ATOM 900 C CA . LYS A 1 109 ? 0.762 -9.406 1.912 1.00 96.62 109 LYS A CA 1
ATOM 901 C C . LYS A 1 109 ? -0.445 -9.502 0.983 1.00 96.62 109 LYS A C 1
ATOM 903 O O . LYS A 1 109 ? -0.510 -10.415 0.166 1.00 96.62 109 LYS A O 1
ATOM 908 N N . GLY A 1 110 ? -1.387 -8.571 1.095 1.00 96.94 110 GLY A N 1
ATOM 909 C CA . GLY A 1 110 ? -2.523 -8.521 0.186 1.00 96.94 110 GLY A CA 1
ATOM 910 C C . GLY A 1 110 ? -2.116 -8.171 -1.246 1.00 96.94 110 GLY A C 1
ATOM 911 O O . GLY A 1 110 ? -2.628 -8.800 -2.162 1.00 96.94 110 GLY A O 1
ATOM 912 N N . ILE A 1 111 ? -1.133 -7.286 -1.466 1.00 97.06 111 ILE A N 1
ATOM 913 C CA . ILE A 1 111 ? -0.587 -7.057 -2.819 1.00 97.06 111 ILE A CA 1
ATOM 914 C C . ILE A 1 111 ? -0.055 -8.372 -3.401 1.00 97.06 111 ILE A C 1
ATOM 916 O O . ILE A 1 111 ? -0.432 -8.737 -4.507 1.00 97.06 111 ILE A O 1
ATOM 920 N N . LEU A 1 112 ? 0.746 -9.126 -2.640 1.00 95.88 112 LEU A N 1
ATOM 921 C CA . LEU A 1 112 ? 1.280 -10.420 -3.091 1.00 95.88 112 LEU A CA 1
ATOM 922 C C . LEU A 1 112 ? 0.180 -11.420 -3.470 1.00 95.88 112 LEU A C 1
ATOM 924 O O . LEU A 1 112 ? 0.344 -12.194 -4.409 1.00 95.88 112 LEU A O 1
ATOM 928 N N . MET A 1 113 ? -0.931 -11.415 -2.733 1.00 96.62 113 MET A N 1
ATOM 929 C CA . MET A 1 113 ? -2.025 -12.366 -2.920 1.00 96.62 113 MET A CA 1
ATOM 930 C C . MET A 1 113 ? -2.984 -11.964 -4.046 1.00 96.62 113 MET A C 1
ATOM 932 O O . MET A 1 113 ? -3.412 -12.814 -4.822 1.00 96.62 113 MET A O 1
ATOM 936 N N . PHE A 1 114 ? -3.344 -10.684 -4.123 1.00 97.69 114 PHE A N 1
ATOM 937 C CA . PHE A 1 114 ? -4.400 -10.183 -5.006 1.00 97.69 114 PHE A CA 1
ATOM 938 C C . PHE A 1 114 ? -3.862 -9.497 -6.265 1.00 97.69 114 PHE A C 1
ATOM 940 O O . PHE A 1 114 ? -4.625 -9.288 -7.206 1.00 97.69 114 PHE A O 1
ATOM 947 N N . ARG A 1 115 ? -2.567 -9.162 -6.299 1.00 96.88 115 ARG A N 1
ATOM 948 C CA . ARG A 1 115 ? -1.856 -8.562 -7.438 1.0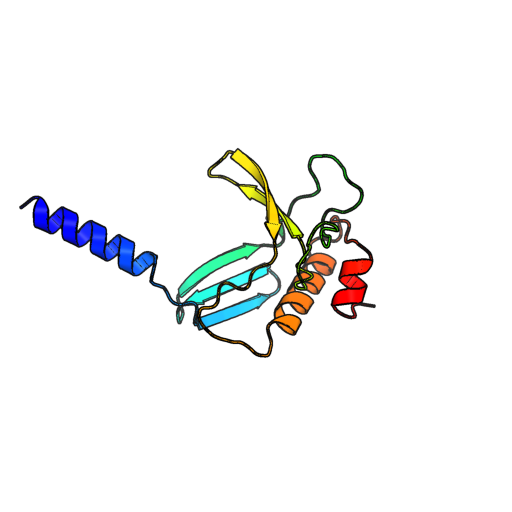0 96.88 115 ARG A CA 1
ATOM 949 C C . ARG A 1 115 ? -0.495 -9.227 -7.679 1.00 96.88 115 ARG A C 1
ATOM 951 O O . ARG A 1 115 ? 0.538 -8.556 -7.636 1.00 96.88 115 ARG A O 1
ATOM 958 N N . PRO A 1 116 ? -0.471 -10.547 -7.952 1.00 96.00 116 PRO A N 1
ATOM 959 C CA . PRO A 1 116 ? 0.771 -11.273 -8.233 1.00 96.00 116 PRO A CA 1
ATOM 960 C C . PRO A 1 116 ? 1.452 -10.826 -9.538 1.00 96.00 116 PRO A C 1
ATOM 962 O O . PRO A 1 116 ? 2.587 -11.210 -9.804 1.00 96.00 116 PRO A O 1
ATOM 965 N N . ASP A 1 117 ? 0.761 -10.035 -10.362 1.00 95.88 117 ASP A N 1
ATOM 966 C CA . ASP A 1 117 ? 1.297 -9.383 -11.553 1.00 95.88 117 ASP A CA 1
ATOM 967 C C . ASP A 1 117 ? 2.283 -8.246 -11.231 1.00 95.88 117 ASP A C 1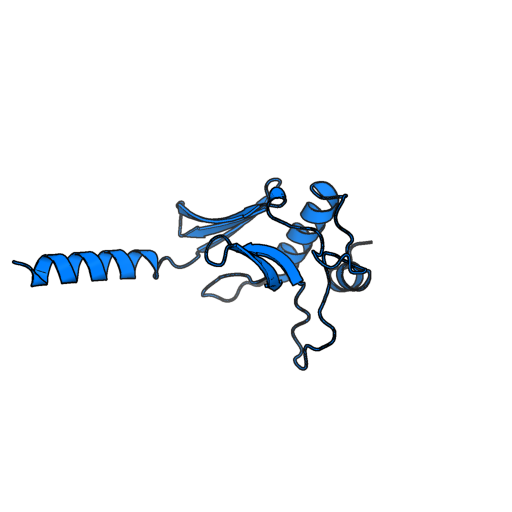
ATOM 969 O O . ASP A 1 117 ? 3.146 -7.945 -12.056 1.00 95.88 117 ASP A O 1
ATOM 973 N N . LEU A 1 118 ? 2.189 -7.637 -10.041 1.00 96.81 118 LEU A N 1
ATOM 974 C CA . LEU A 1 118 ? 3.048 -6.525 -9.635 1.00 96.81 118 LEU A CA 1
ATOM 975 C C . LEU A 1 118 ? 4.397 -7.012 -9.088 1.00 96.81 118 LEU A C 1
ATOM 977 O O . LEU A 1 118 ? 4.483 -7.852 -8.191 1.00 96.81 118 LEU A O 1
ATOM 981 N N . LYS A 1 119 ? 5.479 -6.420 -9.589 1.00 96.19 119 LYS A N 1
ATOM 982 C CA . LYS A 1 119 ? 6.859 -6.706 -9.191 1.00 96.19 119 LYS A CA 1
ATOM 983 C C . LYS A 1 119 ? 7.207 -5.935 -7.924 1.00 96.19 119 LYS A C 1
ATOM 985 O O . LYS A 1 119 ? 7.357 -4.715 -7.944 1.00 96.19 119 LYS A O 1
ATOM 990 N N . ILE A 1 120 ? 7.412 -6.651 -6.826 1.00 95.62 120 ILE A N 1
ATOM 991 C CA . ILE A 1 120 ? 7.804 -6.053 -5.545 1.00 95.62 120 ILE A CA 1
ATOM 992 C C . ILE A 1 120 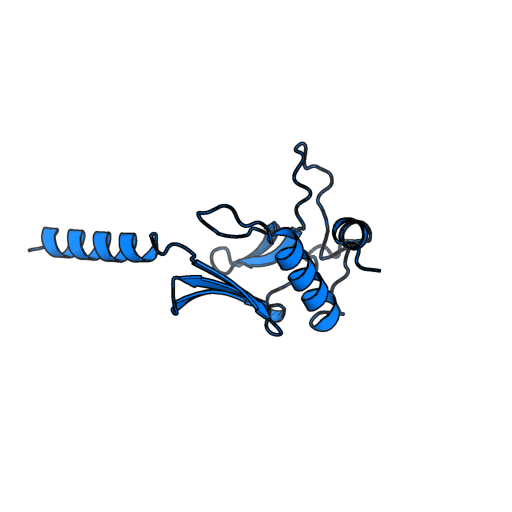? 9.325 -6.127 -5.373 1.00 95.62 120 ILE A C 1
ATOM 994 O O . ILE A 1 120 ? 9.943 -7.166 -5.607 1.00 95.62 120 ILE A O 1
ATOM 998 N N . ALA A 1 121 ? 9.944 -5.020 -4.964 1.00 94.88 121 ALA A N 1
ATOM 999 C CA . ALA A 1 121 ? 11.377 -4.963 -4.714 1.00 94.88 121 ALA A CA 1
ATOM 1000 C C . ALA A 1 121 ? 11.776 -5.814 -3.488 1.00 94.88 121 ALA A C 1
ATOM 1002 O O . ALA A 1 121 ? 11.112 -5.717 -2.455 1.00 94.88 121 ALA A O 1
ATOM 1003 N N . PRO A 1 122 ? 12.905 -6.554 -3.533 1.00 93.44 122 PRO A N 1
ATOM 1004 C CA . PRO A 1 122 ? 13.415 -7.357 -2.413 1.00 93.44 122 PRO A CA 1
ATOM 1005 C C . PRO A 1 122 ? 13.453 -6.620 -1.066 1.00 93.44 122 PRO A C 1
ATOM 1007 O O . PRO A 1 122 ? 12.984 -7.144 -0.064 1.00 93.44 122 PRO A O 1
ATOM 1010 N N . GLY A 1 123 ? 13.891 -5.356 -1.056 1.00 92.56 123 GLY A N 1
ATOM 1011 C CA . GLY A 1 123 ? 13.974 -4.564 0.177 1.00 92.56 123 GLY A CA 1
ATOM 1012 C C . GLY A 1 123 ? 12.627 -4.313 0.871 1.00 92.56 123 GLY A C 1
ATOM 1013 O O . GLY A 1 123 ? 12.603 -4.063 2.071 1.00 92.56 123 GLY A O 1
ATOM 1014 N N . VAL A 1 124 ? 11.499 -4.414 0.156 1.00 93.75 124 VAL A N 1
ATOM 1015 C CA . VAL A 1 124 ? 10.155 -4.337 0.761 1.00 93.75 124 VAL A CA 1
ATOM 1016 C C . VAL A 1 124 ? 9.873 -5.582 1.604 1.00 93.75 124 VAL A C 1
ATOM 1018 O O . VAL A 1 124 ? 9.274 -5.489 2.677 1.00 93.75 124 VAL A O 1
ATOM 1021 N N . PHE A 1 125 ? 10.319 -6.749 1.139 1.00 93.75 125 PHE A N 1
ATOM 1022 C CA . PHE A 1 125 ? 10.191 -8.003 1.875 1.00 93.75 125 PHE A CA 1
ATOM 1023 C C . PHE A 1 125 ? 11.053 -7.991 3.134 1.00 93.75 125 PHE A C 1
ATOM 1025 O O . PHE A 1 125 ? 10.565 -8.349 4.209 1.00 93.75 125 PHE A O 1
ATOM 1032 N N . ASP A 1 126 ? 12.288 -7.502 3.011 1.00 91.94 126 ASP A N 1
ATOM 1033 C CA . ASP A 1 126 ? 13.214 -7.351 4.133 1.00 91.94 126 ASP A CA 1
ATOM 1034 C C . ASP A 1 126 ? 12.643 -6.410 5.205 1.00 91.94 126 ASP A C 1
ATOM 1036 O O . ASP A 1 126 ? 12.642 -6.755 6.387 1.00 91.94 126 ASP A O 1
ATOM 1040 N N . LEU A 1 127 ? 12.071 -5.268 4.795 1.00 90.25 127 LEU A N 1
ATOM 1041 C CA . LEU A 1 127 ? 11.482 -4.276 5.702 1.00 90.25 127 LEU A CA 1
ATOM 1042 C C . LEU A 1 127 ? 10.358 -4.858 6.576 1.00 90.25 127 LEU A C 1
ATOM 1044 O O . LEU A 1 127 ? 10.264 -4.538 7.760 1.00 90.25 127 LEU A O 1
ATOM 1048 N N . TYR A 1 128 ? 9.507 -5.720 6.012 1.00 91.19 128 TYR A N 1
ATOM 1049 C CA . TYR A 1 128 ? 8.349 -6.278 6.723 1.00 91.19 128 TYR A CA 1
ATOM 1050 C C . TYR A 1 128 ? 8.532 -7.724 7.205 1.00 91.19 128 TYR A C 1
ATOM 1052 O O . TYR A 1 128 ? 7.593 -8.317 7.756 1.00 91.19 128 TYR A O 1
ATOM 1060 N N . GLY A 1 129 ? 9.721 -8.303 7.016 1.00 90.50 129 GLY A N 1
ATOM 1061 C CA . GLY A 1 129 ? 10.010 -9.694 7.360 1.00 90.50 129 GLY A CA 1
ATOM 1062 C C . GLY A 1 129 ? 9.070 -10.676 6.655 1.00 90.50 129 GLY A C 1
ATOM 1063 O O . GLY A 1 129 ? 8.538 -11.593 7.287 1.00 90.50 129 GLY A O 1
ATOM 1064 N N . LEU A 1 130 ? 8.799 -10.433 5.372 1.00 88.44 130 LEU A N 1
ATOM 1065 C CA . LEU A 1 130 ? 7.988 -11.292 4.514 1.00 88.44 130 LEU A CA 1
ATOM 1066 C C . LEU A 1 130 ? 8.935 -12.254 3.791 1.00 88.44 130 LEU A C 1
ATOM 1068 O O . LEU A 1 130 ? 9.600 -11.856 2.845 1.00 88.44 130 LEU A O 1
ATOM 1072 N N . LYS A 1 131 ? 9.055 -13.484 4.296 1.00 65.06 131 LYS A N 1
ATOM 1073 C CA . LYS A 1 131 ? 9.858 -14.545 3.672 1.00 65.06 131 LYS A CA 1
ATOM 1074 C C . LYS A 1 131 ? 9.036 -15.347 2.678 1.00 65.06 131 LYS A C 1
ATOM 1076 O O . LYS A 1 131 ? 7.841 -15.567 2.984 1.00 65.06 131 LYS A O 1
#

Foldseek 3Di:
DVVVVVVVVVVVVVVLVPQAFPDWDQDLQAIFTDRVPDTNDGDGLVQFDADPVNDPFQWEFDPPPPDPDRWIWHWGQDPVVRDIDIDTDDDRHPDDDPCPLVSLLSRVVSCVVVPVVGGHDPVSCVSNVPD

Radius of gyration: 17.61 Å; chains: 1; bounding box: 47×50×35 Å

Secondary structure (DSSP, 8-state):
-HHHHHHHHHHHHHHHH-----EEEE-SSEEEEEETTEEEEEEEGGGEE--TT--S-SEE--TT--SS----EEEEEETTTTEEEEEE-----SS--S-HHHHHHHHHHHHHHH-TTS-B-HHHHHHHT--

pLDDT: mean 85.13, std 14.32, range [47.44, 97.81]

Organism: NCBI:txid267125

Sequence (131 aa):
MTWLVGWLLMRQRKEKTDRKITQIVVDSQGIHDYSGQDLVRSLKYSELLSDPENGKYDIFIPRDQTDTDYTVCFYVFDDAFNTVKLKAFTLNIDHVITNGNELRKHFIKGILMFRPDLKIAPGVFDLYGLK